Protein AF-A0ABD0QKE3-F1 (afdb_monomer_lite)

Foldseek 3Di:
DVQKDWDFPPPPDDDDDDDDDDDDPVVPRPTKIAGQAFDDCVPPNPDPCCVPVPDGDHHGDIDD

pLDDT: mean 72.77, std 16.42, range [40.94, 92.31]

Sequence (64 aa):
KLALSCVSDGYGGRDRRSPDYYESETEDLSRIFVAMFDYDPLSMSPNPDAAVEELPFKEGQIIK

Radius of gyration: 16.26 Å; chains: 1; bounding box: 33×39×28 Å

Organism: Cirrhinus mrigala (NCBI:txid683832)

Secondary structure (DSSP, 8-state):
-TTEEEEE------------S-S-SSSSS-EEEEESS-B-HHHH-S-TTHHHHS--B-TT-EE-

InterPro domains:
  IPR036028 SH3-like domain superfamily [SSF50044] (19-63)
  IPR040325 RIMS-binding protein 1/2/3 [PTHR14234] (14-64)

Structure (mmCIF, N/CA/C/O backbone):
data_AF-A0ABD0QKE3-F1
#
_entry.id   AF-A0ABD0QKE3-F1
#
loop_
_atom_site.group_PDB
_atom_site.id
_atom_site.type_symbol
_atom_site.label_atom_id
_atom_site.label_alt_id
_atom_site.label_comp_id
_atom_site.label_asym_id
_atom_site.label_entity_id
_atom_site.label_seq_id
_atom_site.pdbx_PDB_ins_code
_atom_site.Cartn_x
_atom_site.Cartn_y
_atom_site.Cartn_z
_atom_site.occupancy
_atom_site.B_iso_or_equiv
_atom_site.auth_seq_id
_atom_site.auth_comp_id
_atom_site.auth_asym_id
_atom_site.auth_atom_id
_atom_site.pdbx_PDB_model_num
ATOM 1 N N . LYS A 1 1 ? -4.362 0.970 -7.374 1.00 59.59 1 LYS A N 1
ATOM 2 C CA . LYS A 1 1 ? -5.402 1.650 -6.549 1.00 59.59 1 LYS A CA 1
ATOM 3 C C . LYS A 1 1 ? -6.497 0.720 -5.999 1.00 59.59 1 LYS A C 1
ATOM 5 O O . LYS A 1 1 ? -7.072 1.078 -4.990 1.00 59.59 1 LYS A O 1
ATOM 10 N N . LEU A 1 2 ? -6.758 -0.465 -6.574 1.00 65.75 2 LEU A N 1
ATOM 11 C CA . LEU A 1 2 ? -7.720 -1.449 -6.024 1.00 65.75 2 LEU A CA 1
ATOM 12 C C . LEU A 1 2 ? -7.267 -2.127 -4.713 1.00 65.75 2 LEU A C 1
ATOM 14 O O . LEU A 1 2 ? -8.076 -2.745 -4.036 1.00 65.75 2 LEU A O 1
ATOM 18 N N . ALA A 1 3 ? -5.984 -2.016 -4.360 1.00 80.56 3 ALA A N 1
ATOM 19 C CA . ALA A 1 3 ? -5.419 -2.621 -3.157 1.00 80.56 3 ALA A CA 1
ATOM 20 C C . ALA A 1 3 ? -5.717 -1.838 -1.864 1.00 80.56 3 ALA A C 1
ATOM 22 O O . ALA A 1 3 ? -5.512 -2.377 -0.785 1.00 80.56 3 ALA A O 1
ATOM 23 N N . LEU A 1 4 ? -6.215 -0.598 -1.961 1.00 86.44 4 LEU A N 1
ATOM 24 C CA . LEU A 1 4 ? -6.576 0.238 -0.814 1.00 86.44 4 LEU A CA 1
ATOM 25 C C . LEU A 1 4 ? -8.073 0.550 -0.850 1.00 86.44 4 LEU A C 1
ATOM 27 O O . LEU A 1 4 ? -8.563 1.134 -1.818 1.00 86.44 4 LEU A O 1
ATOM 31 N N . SER A 1 5 ? -8.784 0.198 0.217 1.00 86.75 5 SER A N 1
ATOM 32 C CA . SER A 1 5 ? -10.170 0.606 0.443 1.00 86.75 5 SER A CA 1
ATOM 33 C C . SER A 1 5 ? -10.188 1.845 1.327 1.00 86.75 5 SER A C 1
ATOM 35 O O . SER A 1 5 ? -9.656 1.807 2.435 1.00 86.75 5 SER A O 1
ATOM 37 N N . CYS A 1 6 ? -10.803 2.937 0.869 1.00 83.44 6 CYS A N 1
ATOM 38 C CA . CYS A 1 6 ? -11.003 4.100 1.728 1.00 83.44 6 CYS A CA 1
ATOM 39 C C . CYS A 1 6 ? -12.192 3.868 2.672 1.00 83.44 6 CYS A C 1
ATOM 41 O O . CYS A 1 6 ? -13.246 3.371 2.277 1.00 83.44 6 CYS A O 1
ATOM 43 N N . VAL A 1 7 ? -12.004 4.231 3.931 1.00 78.06 7 VAL A N 1
ATOM 44 C CA . VAL A 1 7 ? -12.999 4.243 4.993 1.00 78.06 7 VAL A CA 1
ATOM 45 C C . VAL A 1 7 ? -12.945 5.643 5.594 1.00 78.06 7 VAL A C 1
ATOM 47 O O . VAL A 1 7 ? -11.957 6.055 6.198 1.00 78.06 7 VAL A O 1
ATOM 50 N N . SER A 1 8 ? -13.988 6.427 5.354 1.00 70.69 8 SER A N 1
ATOM 51 C CA . SER A 1 8 ? -14.107 7.767 5.924 1.00 70.69 8 SER A CA 1
ATOM 52 C C . SER A 1 8 ? -14.418 7.641 7.415 1.00 70.69 8 SER A C 1
ATOM 54 O O . SER A 1 8 ? -15.475 7.116 7.766 1.00 70.69 8 SER A O 1
ATOM 56 N N . ASP A 1 9 ? -13.535 8.121 8.291 1.00 57.69 9 ASP A N 1
ATOM 57 C CA . ASP A 1 9 ? -13.823 8.180 9.726 1.00 57.69 9 ASP A CA 1
ATOM 58 C C . ASP A 1 9 ? -14.800 9.345 9.966 1.00 57.69 9 ASP A C 1
ATOM 60 O O . ASP A 1 9 ? -14.461 10.521 9.834 1.00 57.69 9 ASP A O 1
ATOM 64 N N . GLY A 1 10 ? -16.071 9.014 10.189 1.00 56.72 10 GLY A N 1
ATOM 65 C CA . GLY A 1 10 ? -17.201 9.947 10.200 1.00 56.72 10 GLY A CA 1
ATOM 66 C C . GLY A 1 10 ? -17.309 10.832 11.444 1.00 56.72 10 GLY A C 1
ATOM 67 O O . GLY A 1 10 ? -18.398 10.951 12.004 1.00 56.72 10 GLY A O 1
ATOM 68 N N . TYR A 1 11 ? -16.229 11.485 11.875 1.00 55.06 11 TYR A N 1
ATOM 69 C CA . TYR A 1 11 ? -16.266 12.473 12.961 1.00 55.06 11 TYR A CA 1
ATOM 70 C C . TYR A 1 11 ? -16.204 13.904 12.416 1.00 55.06 11 TYR A C 1
ATOM 72 O O . TYR A 1 11 ? -15.260 14.644 12.659 1.00 55.06 11 TYR A O 1
ATOM 80 N N . GLY A 1 12 ? -17.246 14.305 11.687 1.00 50.72 12 GLY A N 1
ATOM 81 C CA . GLY A 1 12 ? -17.416 15.669 11.167 1.00 50.72 12 GLY A CA 1
ATOM 82 C C . GLY A 1 12 ? -18.796 16.257 11.450 1.00 50.72 12 GLY A C 1
ATOM 83 O O . GLY A 1 12 ? -19.290 17.081 10.694 1.00 50.72 12 GLY A O 1
ATOM 84 N N . GLY A 1 13 ? -19.467 15.806 12.511 1.00 54.97 13 GLY A N 1
ATOM 85 C CA . GLY A 1 13 ? -20.693 16.436 12.984 1.00 54.97 13 GLY A CA 1
ATOM 86 C C . GLY A 1 13 ? -20.374 17.601 13.915 1.00 54.97 13 GLY A C 1
ATOM 87 O O . GLY A 1 13 ? -20.194 17.373 15.110 1.00 54.97 13 GLY A O 1
ATOM 88 N N . ARG A 1 14 ? -20.344 18.835 13.395 1.00 50.06 14 ARG A N 1
ATOM 89 C CA . ARG A 1 14 ? -20.811 20.024 14.134 1.00 50.06 14 ARG A CA 1
ATOM 90 C C . ARG A 1 14 ? -21.048 21.215 13.208 1.00 50.06 14 ARG A C 1
ATOM 92 O O . ARG A 1 14 ? -20.124 21.887 12.767 1.00 50.06 14 ARG A O 1
ATOM 99 N N . ASP A 1 15 ? -22.328 21.501 13.023 1.00 51.25 15 ASP A N 1
ATOM 100 C CA . ASP A 1 15 ? -22.918 22.750 12.554 1.00 51.25 15 ASP A CA 1
ATOM 101 C C . ASP A 1 15 ? -22.147 24.016 12.984 1.00 51.25 15 ASP A C 1
ATOM 103 O O . ASP A 1 15 ? -22.312 24.455 14.124 1.00 51.25 15 ASP A O 1
ATOM 107 N N . ARG A 1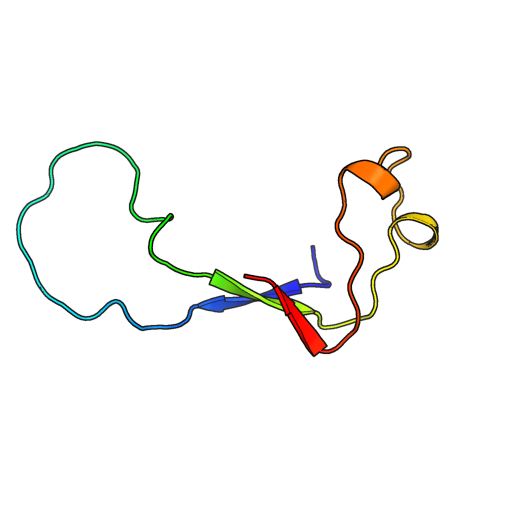 16 ? -21.387 24.676 12.091 1.00 50.72 16 ARG A N 1
ATOM 108 C CA . ARG A 1 16 ? -21.035 26.110 12.220 1.00 50.72 16 ARG A CA 1
ATOM 109 C C . ARG A 1 16 ? -20.785 26.802 10.870 1.00 50.72 16 ARG A C 1
ATOM 111 O O . ARG A 1 16 ? -19.677 26.825 10.373 1.00 50.72 16 ARG A O 1
ATOM 118 N N . ARG A 1 17 ? -21.848 27.458 10.394 1.00 54.47 17 ARG A N 1
ATOM 119 C CA . ARG A 1 17 ? -21.907 28.824 9.824 1.00 54.47 17 ARG A CA 1
ATOM 120 C C . ARG A 1 17 ? -20.855 29.257 8.776 1.00 54.47 17 ARG A C 1
ATOM 122 O O . ARG A 1 17 ? -19.723 29.557 9.121 1.00 54.47 17 ARG A O 1
ATOM 129 N N . SER A 1 18 ? -21.414 29.573 7.603 1.00 40.94 18 SER A N 1
ATOM 130 C CA . SER A 1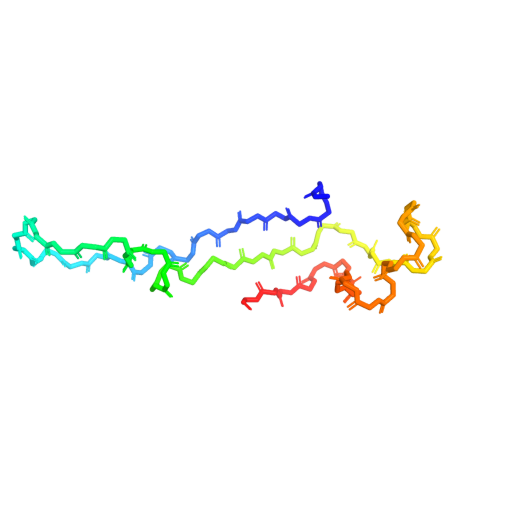 18 ? -20.966 30.491 6.539 1.00 40.94 18 SER A CA 1
ATOM 131 C C . SER A 1 18 ? -20.016 29.945 5.460 1.00 40.94 18 SER A C 1
ATOM 133 O O . SER A 1 18 ? -18.987 29.371 5.796 1.00 40.94 18 SER A O 1
ATOM 135 N N . PRO A 1 19 ? -20.342 30.158 4.165 1.00 58.72 19 PRO A N 1
ATOM 136 C CA . PRO A 1 19 ? -19.523 29.739 3.038 1.00 58.72 19 PRO A CA 1
ATOM 137 C C . PRO A 1 19 ? -18.626 30.891 2.589 1.00 58.72 19 PRO A C 1
ATOM 139 O O . PRO A 1 19 ? -19.087 31.747 1.851 1.00 58.72 19 PRO A O 1
ATOM 142 N N . ASP A 1 20 ? -17.364 30.914 3.000 1.00 50.62 20 ASP A N 1
ATOM 143 C CA . ASP A 1 20 ? -16.352 31.746 2.351 1.00 50.62 20 ASP A CA 1
ATOM 144 C C . ASP A 1 20 ? -14.961 31.149 2.601 1.00 50.62 20 ASP A C 1
ATOM 146 O O . ASP A 1 20 ? -14.624 30.823 3.737 1.00 50.62 20 ASP A O 1
ATOM 150 N N . TYR A 1 21 ? -14.150 31.118 1.534 1.00 43.31 21 TYR A N 1
ATOM 151 C CA . TYR A 1 21 ? -12.681 31.009 1.525 1.00 43.31 21 TYR A CA 1
ATOM 152 C C . TYR A 1 21 ? -12.051 29.611 1.297 1.00 43.31 21 TYR A C 1
ATOM 154 O O . TYR A 1 21 ? -11.891 28.827 2.217 1.00 43.31 21 TYR A O 1
ATOM 162 N N . TYR A 1 22 ? -11.638 29.381 0.038 1.00 43.38 22 TYR A N 1
ATOM 163 C CA . TYR A 1 22 ? -10.578 28.479 -0.462 1.00 43.38 22 TYR A CA 1
ATOM 164 C C . TYR A 1 22 ? -10.514 27.039 0.098 1.00 43.38 22 TYR A C 1
ATOM 166 O O . TYR A 1 22 ? -10.063 26.830 1.213 1.00 43.38 22 TYR A O 1
ATOM 174 N N . GLU A 1 23 ? -10.885 26.058 -0.741 1.00 49.06 23 GLU A N 1
ATOM 175 C CA . GLU A 1 23 ? -10.396 24.658 -0.759 1.00 49.06 23 GLU A CA 1
ATOM 176 C C . GLU A 1 23 ? -9.479 24.249 0.416 1.00 49.06 23 GLU A C 1
ATOM 178 O O . GLU A 1 23 ? -8.258 24.242 0.295 1.00 49.06 23 GLU A O 1
ATOM 183 N N . SER A 1 24 ? -10.065 23.896 1.559 1.00 49.41 24 SER A N 1
ATOM 184 C CA . SER A 1 24 ? -9.397 23.125 2.618 1.00 49.41 24 SER A CA 1
ATOM 185 C C . SER A 1 24 ? -10.463 22.428 3.477 1.00 49.41 24 SER A C 1
ATOM 187 O O . SER A 1 24 ? -10.546 22.581 4.685 1.00 49.41 24 SER A O 1
ATOM 189 N N . GLU A 1 25 ? -11.356 21.673 2.828 1.00 48.19 25 GLU A N 1
ATOM 190 C CA . GLU A 1 25 ? -12.286 20.747 3.511 1.00 48.19 25 GLU A CA 1
ATOM 191 C C . GLU A 1 25 ? -11.901 19.274 3.282 1.00 48.19 25 GLU A C 1
ATOM 193 O O . GLU A 1 25 ? -12.663 18.353 3.577 1.00 48.19 25 GLU A O 1
ATOM 198 N N . THR A 1 26 ? -10.703 19.013 2.748 1.00 50.59 26 THR A N 1
ATOM 199 C CA . THR A 1 26 ? -10.168 17.648 2.613 1.00 50.59 26 THR A CA 1
ATOM 200 C C . THR A 1 26 ? -9.055 17.321 3.601 1.00 50.59 26 THR A C 1
ATOM 202 O O . THR A 1 26 ? -8.722 16.146 3.719 1.00 50.59 26 THR A O 1
ATOM 205 N N . GLU A 1 27 ? -8.498 18.310 4.307 1.00 51.16 27 GLU A N 1
ATOM 206 C CA . GLU A 1 27 ? -7.406 18.102 5.274 1.00 51.16 27 GLU A CA 1
ATOM 207 C C . GLU A 1 27 ? -7.901 17.593 6.640 1.00 51.16 27 GLU A C 1
ATOM 209 O O . GLU A 1 27 ? -7.194 16.829 7.294 1.00 51.16 27 GLU A O 1
ATOM 214 N N . ASP A 1 28 ? -9.141 17.900 7.039 1.00 51.41 28 ASP A N 1
ATOM 215 C CA . ASP A 1 28 ? -9.709 17.433 8.318 1.00 51.41 28 ASP A CA 1
ATOM 216 C C . ASP A 1 28 ? -10.518 16.131 8.214 1.00 51.41 28 ASP A C 1
ATOM 218 O O . ASP A 1 28 ? -10.750 15.441 9.211 1.00 51.41 28 ASP A O 1
ATOM 222 N N . LEU A 1 29 ? -10.905 15.726 7.002 1.00 58.88 29 LEU A N 1
ATOM 223 C CA . LEU A 1 29 ? -11.481 14.405 6.767 1.00 58.88 29 LEU A CA 1
ATOM 224 C C . LEU A 1 29 ? -10.337 13.399 6.688 1.00 58.88 29 LEU A C 1
ATOM 226 O O . LEU A 1 29 ? -9.914 13.024 5.598 1.00 58.88 29 LEU A O 1
ATOM 230 N N . SER A 1 30 ? -9.833 12.976 7.848 1.00 64.94 30 SER A N 1
ATOM 231 C CA . SER A 1 30 ? -8.893 11.858 7.986 1.00 64.94 30 SER A CA 1
ATOM 232 C C . SER A 1 30 ? -9.449 10.619 7.266 1.00 64.94 30 SER A C 1
ATOM 234 O O . SER A 1 30 ? -10.215 9.842 7.838 1.00 64.94 30 SER A O 1
ATOM 236 N N . ARG A 1 31 ? -9.114 10.452 5.982 1.00 74.81 31 ARG A N 1
ATOM 237 C CA . ARG A 1 31 ? -9.530 9.305 5.173 1.00 74.81 31 ARG A CA 1
ATOM 238 C C . ARG A 1 31 ? -8.618 8.160 5.545 1.00 74.81 31 ARG A C 1
ATOM 240 O O . ARG A 1 31 ? -7.440 8.162 5.214 1.00 74.81 31 ARG A O 1
ATOM 247 N N . ILE A 1 32 ? -9.176 7.197 6.255 1.00 84.25 32 ILE A N 1
ATOM 248 C CA . ILE A 1 32 ? -8.450 5.999 6.623 1.00 84.25 32 ILE A CA 1
ATOM 249 C C . ILE A 1 32 ? -8.472 5.078 5.409 1.00 84.25 32 ILE A C 1
ATOM 251 O O . ILE A 1 32 ? -9.517 4.852 4.808 1.00 84.25 32 ILE A O 1
ATOM 255 N N . PHE A 1 33 ? -7.328 4.543 5.021 1.00 88.12 33 PHE A N 1
ATOM 256 C CA . PHE A 1 33 ? -7.227 3.540 3.974 1.00 88.12 33 PHE A CA 1
ATOM 257 C C . PHE A 1 33 ? -6.829 2.216 4.600 1.00 88.12 33 PHE A C 1
ATOM 259 O O . PHE A 1 33 ? -5.892 2.147 5.388 1.00 88.12 33 PHE A O 1
ATOM 266 N N . VAL A 1 34 ? -7.541 1.158 4.240 1.00 90.38 34 VAL A N 1
ATOM 267 C CA . VAL A 1 34 ? -7.207 -0.204 4.645 1.00 90.38 34 VAL A CA 1
ATOM 268 C C . VAL A 1 34 ? -6.694 -0.948 3.425 1.00 90.38 34 VAL A C 1
ATOM 270 O O . VAL A 1 34 ? -7.347 -0.974 2.379 1.00 90.38 34 VAL A O 1
ATOM 273 N N . ALA A 1 35 ? -5.520 -1.549 3.559 1.00 91.88 35 ALA A N 1
ATOM 274 C CA . ALA A 1 35 ? -4.972 -2.444 2.560 1.00 91.88 35 ALA A CA 1
ATOM 275 C C . ALA A 1 35 ? -5.772 -3.745 2.503 1.00 91.88 35 ALA A C 1
ATOM 277 O O . ALA A 1 35 ? -5.880 -4.469 3.485 1.00 91.88 35 ALA A O 1
ATOM 278 N N . MET A 1 36 ? -6.327 -4.047 1.336 1.00 90.62 36 MET A N 1
ATOM 279 C CA . MET A 1 36 ? -7.070 -5.284 1.090 1.00 90.62 36 MET A CA 1
ATOM 280 C C . MET A 1 36 ? -6.144 -6.449 0.727 1.00 90.62 36 MET A C 1
ATOM 282 O O . MET A 1 36 ? -6.556 -7.595 0.829 1.00 90.62 36 MET A O 1
ATOM 286 N N . PHE A 1 37 ? -4.918 -6.154 0.284 1.00 89.56 37 PHE A N 1
ATOM 287 C CA . PHE A 1 37 ? -3.914 -7.130 -0.134 1.00 89.56 37 PHE A CA 1
ATOM 288 C C . PHE A 1 37 ? -2.511 -6.614 0.188 1.00 89.56 37 PHE A C 1
ATOM 290 O O . PHE A 1 37 ? -2.300 -5.404 0.301 1.00 89.56 37 PHE A O 1
ATOM 297 N N . ASP A 1 38 ? -1.549 -7.531 0.262 1.00 90.62 38 ASP A N 1
ATOM 298 C CA . ASP A 1 38 ? -0.128 -7.196 0.247 1.00 90.62 38 ASP A CA 1
ATOM 299 C C . ASP A 1 38 ? 0.246 -6.459 -1.046 1.00 90.62 38 ASP A C 1
ATOM 301 O O . ASP A 1 38 ? -0.108 -6.893 -2.144 1.00 90.62 38 ASP A O 1
ATOM 305 N N . TYR A 1 39 ? 1.006 -5.372 -0.917 1.00 89.38 39 TYR A N 1
ATOM 306 C CA . TYR A 1 39 ? 1.539 -4.615 -2.040 1.00 89.38 39 TYR A CA 1
ATOM 307 C C . TYR A 1 39 ? 3.035 -4.374 -1.867 1.00 89.38 39 TYR A C 1
ATOM 309 O O . TYR A 1 39 ? 3.471 -3.657 -0.963 1.00 89.38 39 TYR A O 1
ATOM 317 N N . ASP A 1 40 ? 3.813 -4.980 -2.761 1.00 89.00 40 ASP A N 1
ATOM 318 C CA . ASP A 1 40 ? 5.242 -4.733 -2.897 1.00 89.00 40 ASP A CA 1
ATOM 319 C C . ASP A 1 40 ? 5.500 -4.001 -4.226 1.00 89.00 40 ASP A C 1
ATOM 321 O O . ASP A 1 40 ? 5.371 -4.611 -5.294 1.00 89.00 40 ASP A O 1
ATOM 325 N N . PRO A 1 41 ? 5.850 -2.703 -4.193 1.00 85.75 41 PRO A N 1
ATOM 326 C CA . PRO A 1 41 ? 6.029 -1.901 -5.397 1.00 85.75 41 PRO A CA 1
ATOM 327 C C . PRO A 1 41 ? 7.171 -2.406 -6.285 1.00 85.75 41 PRO A C 1
ATOM 329 O O . PRO A 1 41 ? 7.136 -2.189 -7.490 1.00 85.75 41 PRO A O 1
ATOM 332 N N . LEU A 1 42 ? 8.154 -3.127 -5.736 1.00 81.62 42 LEU A N 1
ATOM 333 C CA . LEU A 1 42 ? 9.281 -3.651 -6.515 1.00 81.62 42 LEU A CA 1
ATOM 334 C C . LEU A 1 42 ? 8.903 -4.830 -7.414 1.00 81.62 42 LEU A C 1
ATOM 336 O O . LEU A 1 42 ? 9.514 -5.024 -8.464 1.00 81.62 42 LEU A O 1
ATOM 340 N N . SER A 1 43 ? 7.939 -5.644 -6.987 1.00 83.50 43 SER A N 1
ATOM 341 C CA . SER A 1 43 ? 7.552 -6.870 -7.691 1.00 83.50 43 SER A CA 1
ATOM 342 C C . SER A 1 43 ? 6.201 -6.7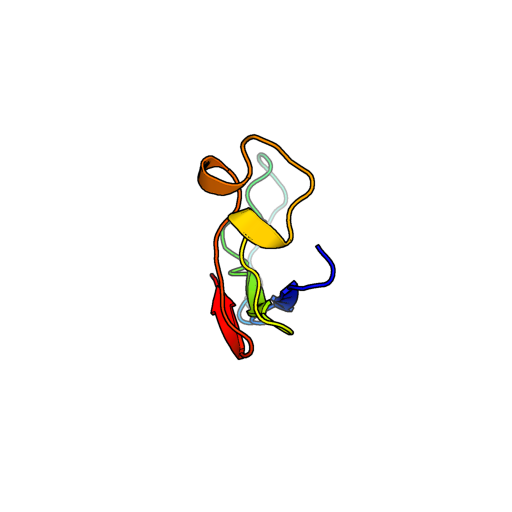65 -8.393 1.00 83.50 43 SER A C 1
ATOM 344 O O . SER A 1 43 ? 5.980 -7.465 -9.382 1.00 83.50 43 SER A O 1
ATOM 346 N N . MET A 1 44 ? 5.304 -5.901 -7.909 1.00 82.31 44 MET A N 1
ATOM 347 C CA . MET A 1 44 ? 3.933 -5.790 -8.418 1.00 82.31 44 MET A CA 1
ATOM 348 C C . MET A 1 44 ? 3.666 -4.505 -9.201 1.00 82.31 44 MET A C 1
ATOM 350 O O . MET A 1 44 ? 2.687 -4.464 -9.950 1.00 82.31 44 MET A O 1
ATOM 354 N N . SER A 1 45 ? 4.492 -3.464 -9.047 1.00 79.56 45 SER A N 1
ATOM 355 C CA . SER A 1 45 ? 4.265 -2.221 -9.778 1.00 79.56 45 SER A CA 1
ATOM 356 C C . SER A 1 45 ? 4.880 -2.276 -11.177 1.00 79.56 45 SER A C 1
ATOM 358 O O . SER A 1 45 ? 6.037 -2.670 -11.333 1.00 79.56 45 SER A O 1
ATOM 360 N N . PRO A 1 46 ? 4.141 -1.855 -12.219 1.00 81.69 46 PRO A N 1
ATOM 361 C CA . PRO A 1 46 ? 4.702 -1.672 -13.552 1.00 81.69 46 PRO A CA 1
ATOM 362 C C . PRO A 1 46 ? 5.565 -0.403 -13.660 1.00 81.69 46 PRO A C 1
ATOM 364 O O . PRO A 1 46 ? 6.202 -0.200 -14.695 1.00 81.69 46 PRO A O 1
ATOM 367 N N . ASN A 1 47 ? 5.5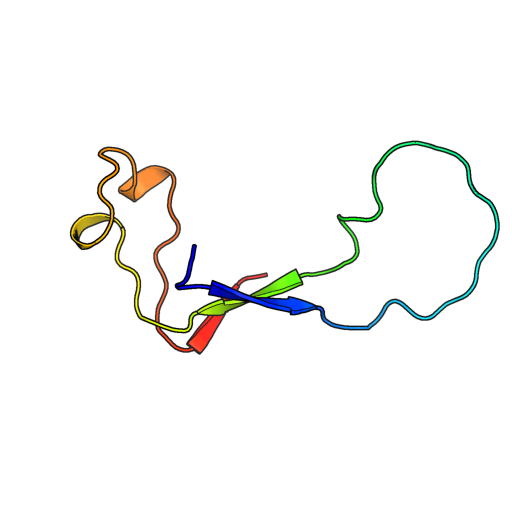64 0.464 -12.640 1.00 80.56 47 ASN A N 1
ATOM 368 C CA . ASN A 1 47 ? 6.283 1.731 -12.670 1.00 80.56 47 ASN A CA 1
ATOM 369 C C . ASN A 1 47 ? 7.757 1.536 -12.256 1.00 80.56 47 ASN A C 1
ATOM 371 O O . ASN A 1 47 ? 8.030 0.945 -11.210 1.00 80.56 47 ASN A O 1
ATOM 375 N N . PRO A 1 48 ? 8.730 2.040 -13.038 1.00 76.62 48 PRO A N 1
ATOM 376 C CA . PRO A 1 48 ? 10.157 1.852 -12.758 1.00 76.62 48 PRO A CA 1
ATOM 377 C C . PRO A 1 48 ? 10.649 2.614 -11.514 1.00 76.62 48 PRO A C 1
ATOM 379 O O . PRO A 1 48 ? 11.685 2.272 -10.949 1.00 76.62 48 PRO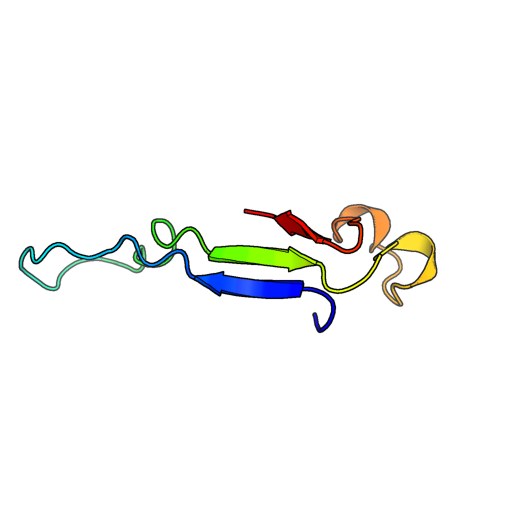 A O 1
ATOM 382 N N . ASP A 1 49 ? 9.914 3.636 -11.086 1.00 80.69 49 ASP A N 1
ATOM 383 C CA . ASP A 1 49 ? 10.146 4.484 -9.914 1.00 80.69 49 ASP A CA 1
ATOM 384 C C . ASP A 1 49 ? 9.250 4.119 -8.718 1.00 80.69 49 ASP A C 1
ATOM 386 O O . ASP A 1 49 ? 9.279 4.790 -7.685 1.00 80.69 49 ASP A O 1
ATOM 390 N N . ALA A 1 50 ? 8.497 3.018 -8.811 1.00 80.50 50 ALA A N 1
ATOM 391 C CA . ALA A 1 50 ? 7.547 2.604 -7.783 1.00 80.50 50 ALA A CA 1
ATOM 392 C C . ALA A 1 50 ? 8.174 2.440 -6.395 1.00 80.50 50 ALA A C 1
ATOM 394 O O . ALA A 1 50 ? 7.536 2.729 -5.393 1.00 80.50 50 ALA A O 1
ATOM 395 N N . ALA A 1 51 ? 9.437 2.016 -6.317 1.00 76.12 51 ALA A N 1
ATOM 396 C CA . ALA A 1 51 ? 10.146 1.860 -5.047 1.00 76.12 51 ALA A CA 1
ATOM 397 C C . ALA A 1 51 ? 10.305 3.172 -4.257 1.00 76.12 51 ALA A C 1
ATOM 399 O O . ALA A 1 51 ? 10.574 3.132 -3.057 1.00 76.12 51 ALA A O 1
ATOM 400 N N . VAL A 1 52 ? 10.204 4.314 -4.942 1.00 81.12 52 VAL A N 1
ATOM 401 C CA . VAL A 1 52 ? 10.369 5.653 -4.368 1.00 81.12 52 VAL A CA 1
ATOM 402 C C . VAL A 1 52 ? 9.013 6.323 -4.173 1.00 81.12 52 VAL A C 1
ATOM 404 O O . VAL A 1 52 ? 8.762 6.887 -3.111 1.00 81.12 52 VAL A O 1
ATOM 407 N N . GLU A 1 53 ? 8.137 6.235 -5.175 1.00 83.94 53 GLU A N 1
ATOM 408 C CA . GLU A 1 53 ? 6.868 6.972 -5.196 1.00 83.94 53 GLU A CA 1
ATOM 409 C C . GLU A 1 53 ? 5.695 6.196 -4.578 1.00 83.94 53 GLU A C 1
ATOM 411 O O . GLU A 1 53 ? 4.717 6.792 -4.122 1.00 83.94 53 GLU A O 1
ATOM 416 N N . GLU A 1 54 ? 5.758 4.863 -4.551 1.00 87.12 54 GLU A N 1
ATOM 417 C CA . GLU A 1 54 ? 4.662 4.028 -4.070 1.00 87.12 54 GLU A CA 1
ATOM 418 C C . GLU A 1 54 ? 4.966 3.448 -2.687 1.00 87.12 54 GLU A C 1
ATOM 420 O O . GLU A 1 54 ? 6.025 2.880 -2.425 1.00 87.12 54 GLU A O 1
ATOM 425 N N . LEU A 1 55 ? 3.994 3.567 -1.780 1.00 85.75 55 LEU A N 1
ATOM 426 C CA . LEU A 1 55 ? 4.128 3.061 -0.420 1.00 85.75 55 LEU A CA 1
ATOM 427 C C . LEU A 1 55 ? 3.959 1.527 -0.402 1.00 85.75 55 LEU A C 1
ATOM 429 O O . LEU A 1 55 ? 2.907 1.042 -0.831 1.00 85.75 55 LEU A O 1
ATOM 433 N N . PRO A 1 56 ? 4.923 0.752 0.127 1.00 88.19 56 PRO A N 1
ATOM 434 C CA . PRO A 1 56 ? 4.720 -0.667 0.394 1.00 88.19 56 PRO A CA 1
ATOM 43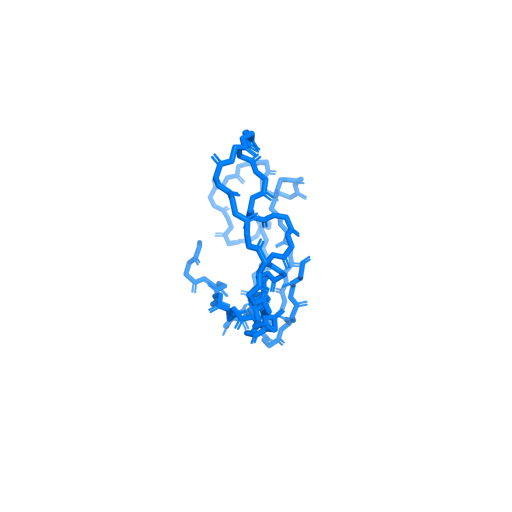5 C C . PRO A 1 56 ? 3.767 -0.852 1.579 1.00 88.19 56 PRO A C 1
ATOM 437 O O . PRO A 1 56 ? 3.872 -0.154 2.592 1.00 88.19 56 PRO A O 1
ATOM 440 N N . PHE A 1 57 ? 2.855 -1.816 1.482 1.00 91.50 57 PHE A N 1
ATOM 441 C CA . PHE A 1 57 ? 1.947 -2.150 2.578 1.00 91.50 57 PHE A CA 1
ATOM 442 C C . PHE A 1 57 ? 1.553 -3.626 2.582 1.00 91.50 57 PHE A C 1
ATOM 444 O O . PHE A 1 57 ? 1.776 -4.364 1.622 1.00 91.50 57 PHE A O 1
ATOM 451 N N . LYS A 1 58 ? 0.981 -4.065 3.699 1.00 90.88 58 LYS A N 1
ATOM 452 C CA . LYS A 1 58 ? 0.511 -5.435 3.917 1.00 90.88 58 LYS A CA 1
ATOM 453 C C . LYS A 1 58 ? -1.003 -5.501 4.039 1.00 90.88 58 LYS A C 1
ATOM 455 O O . LYS A 1 58 ? -1.625 -4.521 4.436 1.00 90.88 58 LYS A O 1
ATOM 460 N N . GLU A 1 59 ? -1.590 -6.645 3.712 1.00 92.31 59 GLU A N 1
ATOM 461 C CA . GLU A 1 59 ? -3.019 -6.897 3.893 1.00 92.31 59 GLU A CA 1
ATOM 462 C C . GLU A 1 59 ? -3.445 -6.573 5.337 1.00 92.31 59 GLU A C 1
ATOM 464 O O . GLU A 1 59 ? -2.793 -6.960 6.307 1.00 92.31 59 GLU A O 1
ATOM 469 N N . GLY A 1 60 ? -4.525 -5.805 5.478 1.00 88.44 60 GLY A N 1
ATOM 470 C CA . GLY A 1 60 ? -5.051 -5.316 6.751 1.00 88.44 60 GLY A CA 1
ATOM 471 C C . GLY A 1 60 ? -4.337 -4.089 7.328 1.00 88.44 60 GLY A C 1
ATOM 472 O O . GLY A 1 60 ? -4.778 -3.566 8.353 1.00 88.44 60 GLY A O 1
ATOM 473 N N . GLN A 1 61 ? -3.265 -3.592 6.703 1.00 91.62 61 GLN A N 1
ATOM 474 C CA . GLN A 1 61 ? -2.568 -2.392 7.167 1.00 91.62 61 GLN A CA 1
ATOM 475 C C . GLN A 1 61 ? -3.443 -1.143 7.012 1.00 91.62 61 GLN A C 1
ATOM 477 O O . GLN A 1 61 ? -4.024 -0.898 5.954 1.00 91.62 61 GLN A O 1
ATOM 482 N N . ILE A 1 62 ? -3.495 -0.334 8.071 1.00 87.25 62 ILE A N 1
ATOM 483 C CA . ILE A 1 62 ? -4.198 0.948 8.092 1.00 87.25 62 ILE A CA 1
ATOM 484 C C . ILE A 1 62 ? -3.218 2.070 7.736 1.00 87.25 62 ILE A C 1
ATOM 486 O O . ILE A 1 62 ? -2.154 2.189 8.343 1.00 87.25 62 ILE A O 1
ATOM 490 N N . ILE A 1 63 ? -3.594 2.896 6.766 1.00 84.44 63 ILE A N 1
ATOM 491 C CA . ILE A 1 63 ? -2.838 4.037 6.250 1.00 84.44 63 ILE A CA 1
ATOM 492 C C . ILE A 1 63 ? -3.710 5.282 6.457 1.00 84.44 63 ILE A C 1
ATOM 494 O O . ILE A 1 63 ? -4.889 5.265 6.107 1.00 84.44 63 ILE A O 1
ATOM 498 N N . LYS A 1 64 ? -3.162 6.337 7.061 1.00 83.50 64 LYS A N 1
ATOM 499 C CA . LYS A 1 64 ? -3.858 7.598 7.352 1.00 83.50 64 LYS A CA 1
ATOM 500 C C . LYS A 1 64 ? -3.115 8.761 6.712 1.00 83.50 64 LYS A C 1
ATOM 502 O O . LYS A 1 64 ? -1.866 8.688 6.700 1.00 83.50 64 LYS A O 1
#